Protein AF-A0A382BHC5-F1 (afdb_monomer_lite)

Secondary structure (DSSP, 8-state):
--HHHHHHHHHHHHHHHHHHHT-S-SSTTTTSSSSSB--EEEEETTTTEEEEEEEBS-TTS-EEEEEEETTEEEEEEEEPPBTTEEEEEEE-TT-S--

Structure (mmCIF, N/CA/C/O backbone):
data_AF-A0A382BHC5-F1
#
_entry.id   AF-A0A382BHC5-F1
#
loop_
_atom_site.group_PDB
_atom_site.id
_atom_site.type_symbol
_atom_site.label_atom_id
_atom_site.label_alt_id
_atom_site.label_comp_id
_atom_site.label_asym_id
_atom_site.label_entity_id
_atom_site.label_seq_id
_atom_site.pdbx_PDB_ins_code
_atom_site.Cartn_x
_atom_site.Cartn_y
_atom_site.Cartn_z
_atom_site.occupancy
_atom_site.B_iso_or_equiv
_atom_site.auth_seq_id
_atom_site.auth_comp_id
_atom_site.auth_asym_id
_atom_site.auth_atom_id
_atom_site.pdbx_PDB_model_num
ATOM 1 N N . MET A 1 1 ? -45.505 37.982 -3.763 1.00 53.03 1 MET A N 1
ATOM 2 C CA . MET A 1 1 ? -44.913 37.486 -2.496 1.00 53.03 1 MET A CA 1
ATOM 3 C C . MET A 1 1 ? -44.884 35.958 -2.508 1.00 53.03 1 MET A C 1
ATOM 5 O O . MET A 1 1 ? -45.730 35.313 -1.913 1.00 53.03 1 MET A O 1
ATOM 9 N N . ASN A 1 2 ? -43.921 35.377 -3.216 1.00 54.94 2 ASN A N 1
ATOM 10 C CA . ASN A 1 2 ? -43.696 33.930 -3.365 1.00 54.94 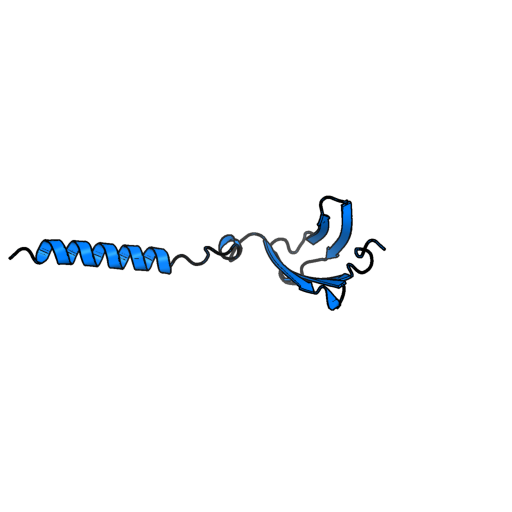2 ASN A CA 1
ATOM 11 C C . ASN A 1 2 ? -42.336 33.497 -2.773 1.00 54.94 2 ASN A C 1
ATOM 13 O O . ASN A 1 2 ? -41.875 32.386 -3.005 1.00 54.94 2 ASN A O 1
ATOM 17 N N . SER A 1 3 ? -41.724 34.355 -1.943 1.00 58.12 3 SER A N 1
ATOM 18 C CA . SER A 1 3 ? -40.401 34.137 -1.333 1.00 58.12 3 SER A CA 1
ATOM 19 C C . SER A 1 3 ? -40.317 32.841 -0.514 1.00 58.12 3 SER A C 1
ATOM 21 O O . SER A 1 3 ? -39.299 32.159 -0.528 1.00 58.12 3 SER A O 1
ATOM 23 N N . ARG A 1 4 ? -41.429 32.430 0.115 1.00 60.06 4 ARG A N 1
ATOM 24 C CA . ARG A 1 4 ? -41.486 31.249 0.993 1.00 60.06 4 ARG A CA 1
ATOM 25 C C . ARG A 1 4 ? -41.175 29.937 0.262 1.00 60.06 4 ARG A C 1
ATOM 27 O O . ARG A 1 4 ? -40.621 29.039 0.878 1.00 60.06 4 ARG A O 1
ATOM 34 N N . GLY A 1 5 ? -41.501 29.835 -1.031 1.00 60.34 5 GLY A N 1
ATOM 35 C CA . GLY A 1 5 ? -41.182 28.653 -1.839 1.00 60.34 5 GLY A CA 1
ATOM 36 C C . GLY A 1 5 ? -39.694 28.573 -2.180 1.00 60.34 5 GLY A C 1
ATOM 37 O O . GLY A 1 5 ? -39.086 27.518 -2.049 1.00 60.34 5 GLY A O 1
ATOM 38 N N . TYR A 1 6 ? -39.083 29.709 -2.526 1.00 62.66 6 TYR A N 1
ATOM 39 C CA . TYR A 1 6 ? -37.657 29.770 -2.853 1.00 62.66 6 TYR A CA 1
ATOM 40 C C . TYR A 1 6 ? -36.763 29.546 -1.629 1.00 62.66 6 TYR A C 1
ATOM 42 O O . TYR A 1 6 ? -35.722 28.912 -1.763 1.00 62.66 6 TYR A O 1
ATOM 50 N N . THR A 1 7 ? -37.179 30.003 -0.439 1.00 71.69 7 THR A N 1
ATOM 51 C CA . THR A 1 7 ? -36.441 29.768 0.814 1.00 71.69 7 THR A CA 1
ATOM 52 C C . THR A 1 7 ? -36.394 28.286 1.190 1.00 71.69 7 THR A C 1
ATOM 54 O O . THR A 1 7 ? -35.360 27.800 1.629 1.00 71.69 7 THR A O 1
ATOM 57 N N . VAL A 1 8 ? -37.489 27.542 1.005 1.00 75.50 8 VAL A N 1
ATOM 58 C CA . VAL A 1 8 ? -37.512 26.101 1.318 1.00 75.50 8 VAL A CA 1
ATOM 59 C C . VAL A 1 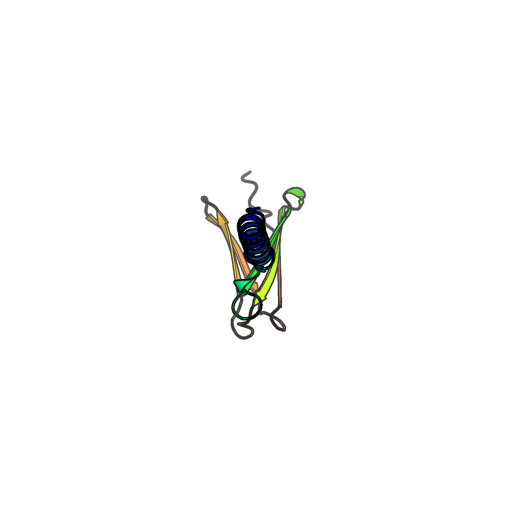8 ? -36.659 25.320 0.318 1.00 75.50 8 VAL A C 1
ATOM 61 O O . VAL A 1 8 ? -35.879 24.460 0.722 1.00 75.50 8 VAL A O 1
ATOM 64 N N . THR A 1 9 ? -36.737 25.664 -0.970 1.00 80.88 9 THR A N 1
ATOM 65 C CA . THR A 1 9 ? -35.915 25.026 -2.006 1.00 80.88 9 THR A CA 1
ATOM 66 C C . THR A 1 9 ? -34.422 25.307 -1.811 1.00 80.88 9 THR A C 1
ATOM 68 O O . THR A 1 9 ? -33.615 24.390 -1.939 1.00 80.88 9 THR A O 1
ATOM 71 N N . SER A 1 10 ? -34.029 26.536 -1.456 1.00 80.44 10 SER A N 1
ATOM 72 C CA . SER A 1 10 ? -32.615 26.864 -1.219 1.00 80.44 10 SER A CA 1
ATOM 73 C C . SER A 1 10 ? -32.054 26.190 0.034 1.00 80.44 10 SER A C 1
ATOM 75 O O . SER A 1 10 ? -30.915 25.727 0.014 1.00 80.44 10 SER A O 1
ATOM 77 N N . ILE A 1 11 ? -32.859 26.064 1.094 1.00 84.81 11 ILE A N 1
ATOM 78 C CA . ILE A 1 11 ? -32.492 25.315 2.301 1.00 84.81 11 ILE A CA 1
ATOM 79 C C . ILE A 1 11 ? -32.312 23.826 1.978 1.00 84.81 11 ILE A C 1
ATOM 81 O O . ILE A 1 11 ? -31.313 23.237 2.383 1.00 84.81 11 ILE A O 1
ATOM 85 N N . ALA A 1 12 ? -33.221 23.221 1.208 1.00 84.50 12 ALA A N 1
ATOM 86 C CA . ALA A 1 12 ? -33.111 21.816 0.810 1.00 84.50 12 ALA A CA 1
ATOM 87 C C . ALA A 1 12 ? -31.849 21.540 -0.026 1.00 84.50 12 ALA A C 1
ATOM 89 O O . ALA A 1 12 ? -31.160 20.550 0.212 1.00 84.50 12 ALA A O 1
ATOM 90 N N . ILE A 1 13 ? -31.502 22.440 -0.953 1.00 87.19 13 ILE A N 1
ATOM 91 C CA . ILE A 1 13 ? -30.264 22.340 -1.740 1.00 87.19 13 ILE A CA 1
ATOM 92 C C . ILE A 1 13 ? -29.032 22.488 -0.838 1.00 87.19 13 ILE A C 1
ATOM 94 O O . ILE A 1 13 ? -28.081 21.725 -0.985 1.00 87.19 13 ILE A O 1
ATOM 98 N N . ALA A 1 14 ? -29.046 23.421 0.120 1.00 84.62 14 ALA A N 1
ATOM 99 C CA . ALA A 1 14 ? -27.941 23.607 1.060 1.00 84.62 14 ALA A CA 1
ATOM 100 C C . ALA A 1 14 ? -27.728 22.375 1.958 1.00 84.62 14 ALA A C 1
ATOM 102 O O . ALA A 1 14 ? -26.593 21.936 2.127 1.00 84.62 14 ALA A O 1
ATOM 103 N N . PHE A 1 15 ? -28.803 21.773 2.478 1.00 80.31 15 PHE A N 1
ATOM 104 C CA . PHE A 1 15 ? -28.722 20.527 3.247 1.00 80.31 15 PHE A CA 1
ATOM 105 C C . PHE A 1 15 ? -28.264 19.345 2.388 1.00 80.31 15 PHE A C 1
ATOM 107 O O . PHE A 1 15 ? -27.404 18.587 2.822 1.00 80.31 15 PHE A O 1
ATOM 114 N N . MET A 1 16 ? -28.760 19.210 1.156 1.00 86.00 16 MET A N 1
ATOM 115 C CA . MET A 1 16 ? -28.293 18.170 0.234 1.00 86.00 16 MET A CA 1
ATOM 116 C C . MET A 1 16 ? -26.796 18.335 -0.084 1.00 86.00 16 MET A C 1
ATOM 118 O O . MET A 1 16 ? -26.041 17.365 -0.028 1.00 86.00 16 MET A O 1
ATOM 122 N N . ALA A 1 17 ? -26.338 19.561 -0.348 1.00 82.19 17 ALA A N 1
ATOM 123 C CA . ALA A 1 17 ? -24.926 19.851 -0.575 1.00 82.19 17 ALA A CA 1
ATOM 124 C C . ALA A 1 17 ? -24.074 19.524 0.660 1.00 82.19 17 ALA A C 1
ATOM 126 O O . ALA A 1 17 ? -23.033 18.888 0.515 1.00 82.19 17 ALA A O 1
ATOM 127 N N . VAL A 1 18 ? -24.536 19.873 1.870 1.00 80.19 18 VAL A N 1
ATOM 128 C CA . VAL A 1 18 ? -23.827 19.531 3.113 1.00 80.19 18 VAL A CA 1
ATOM 129 C C . VAL A 1 18 ? -23.704 18.021 3.270 1.00 80.19 18 VAL A C 1
ATOM 131 O O . VAL A 1 18 ? -22.613 17.554 3.564 1.00 80.19 18 VAL A O 1
ATOM 134 N N . THR A 1 19 ? -24.766 17.259 2.980 1.00 73.88 19 THR A N 1
ATOM 135 C CA . THR A 1 19 ? -24.728 15.793 3.069 1.00 73.88 19 THR A CA 1
ATOM 136 C C . THR A 1 19 ? -23.800 15.156 2.041 1.00 73.88 19 THR A C 1
ATOM 138 O O . THR A 1 19 ? -23.186 14.146 2.353 1.00 73.88 19 THR A O 1
ATOM 141 N N . LEU A 1 20 ? -23.652 15.746 0.846 1.00 71.69 20 LEU A N 1
ATOM 142 C CA . LEU A 1 20 ? -22.716 15.271 -0.182 1.00 71.69 20 LEU A CA 1
ATOM 143 C C . LEU A 1 20 ? -21.255 15.624 0.149 1.00 71.69 20 LEU A C 1
ATOM 145 O O . LEU A 1 20 ? -20.360 14.834 -0.133 1.00 71.69 20 LEU A O 1
ATOM 149 N N . LEU A 1 21 ? -21.012 16.787 0.763 1.00 70.44 21 LEU A N 1
ATOM 150 C CA . LEU A 1 21 ? -19.685 17.234 1.212 1.00 70.44 21 LEU A CA 1
ATOM 151 C C . LEU A 1 21 ? -19.241 16.568 2.524 1.00 70.44 21 LEU A C 1
ATOM 153 O O . LEU A 1 21 ? -18.045 16.491 2.793 1.00 70.44 21 LEU A O 1
ATOM 157 N N . SER A 1 22 ? -20.186 16.093 3.338 1.00 62.31 22 SER A N 1
ATOM 158 C CA . SER A 1 22 ? -19.930 15.467 4.636 1.00 62.31 22 SER A CA 1
ATOM 159 C C . SER A 1 22 ? -19.894 13.941 4.595 1.00 62.31 22 SER A C 1
ATOM 161 O O . SER A 1 22 ? -19.896 13.337 5.663 1.00 62.31 22 SER A O 1
ATOM 163 N N . VAL A 1 23 ? -19.904 13.298 3.420 1.00 61.66 23 VAL A N 1
ATOM 164 C CA . VAL A 1 23 ? -19.577 11.867 3.331 1.00 61.66 23 VAL A CA 1
ATOM 165 C C . VAL A 1 23 ? -18.055 11.751 3.398 1.00 61.66 23 VAL A C 1
ATOM 167 O O . VAL A 1 23 ? -17.389 12.054 2.404 1.00 61.66 23 VAL A O 1
ATOM 170 N N . PRO A 1 24 ? -17.452 11.333 4.526 1.00 59.19 24 PRO A N 1
ATOM 171 C CA . PRO A 1 24 ? -16.066 10.907 4.486 1.00 59.19 24 PRO A CA 1
ATOM 172 C C . PRO A 1 24 ? -15.956 9.727 3.508 1.00 59.19 24 PRO A C 1
ATOM 174 O O . PRO A 1 24 ? -16.526 8.667 3.730 1.00 59.19 24 PRO A O 1
ATOM 177 N N . GLY A 1 25 ? -15.234 9.939 2.406 1.00 55.28 25 GLY A N 1
ATOM 178 C CA . GLY A 1 25 ? -14.642 8.890 1.574 1.00 55.28 25 GLY A CA 1
ATOM 179 C C . GLY A 1 25 ? -15.414 8.401 0.358 1.00 55.28 25 GLY A C 1
ATOM 180 O O . GLY A 1 25 ? -15.781 7.235 0.251 1.00 55.28 25 GLY A O 1
ATOM 181 N N . PHE A 1 26 ? -15.418 9.248 -0.666 1.00 53.09 26 PHE A N 1
ATOM 182 C CA . PHE A 1 26 ? -15.318 8.787 -2.056 1.00 53.09 26 PHE A CA 1
ATOM 183 C C . PHE A 1 26 ? -13.869 8.477 -2.498 1.00 53.09 26 PHE A C 1
ATOM 185 O O . PHE A 1 26 ? -13.592 8.341 -3.685 1.00 53.09 26 PHE A O 1
ATOM 192 N N . GLY A 1 27 ? -12.936 8.336 -1.555 1.00 55.81 27 GLY A N 1
ATOM 193 C CA . GLY A 1 27 ? -11.672 7.623 -1.751 1.00 55.81 27 GLY A CA 1
ATOM 194 C C . GLY A 1 27 ? -11.733 6.343 -0.926 1.00 55.81 27 GLY A C 1
ATOM 195 O O . GLY A 1 27 ? -12.318 6.380 0.157 1.00 55.81 27 GLY A O 1
ATOM 196 N N . GLY A 1 28 ? -11.158 5.238 -1.416 1.00 53.69 28 GLY A N 1
ATOM 197 C CA . GLY A 1 28 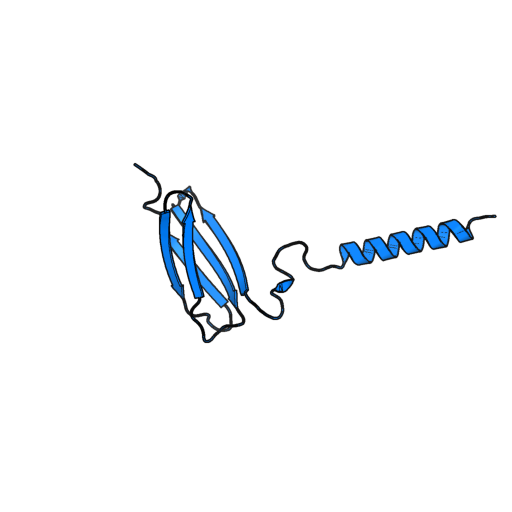? -11.247 3.867 -0.867 1.00 53.69 28 GLY A CA 1
ATOM 198 C C . GLY A 1 28 ? -10.837 3.660 0.603 1.00 53.69 28 GLY A C 1
ATOM 199 O O . GLY A 1 28 ? -10.759 2.532 1.069 1.00 53.69 28 GLY A O 1
ATOM 200 N N . ASN A 1 29 ? -10.627 4.742 1.344 1.00 54.00 29 ASN A N 1
ATOM 201 C CA . ASN A 1 29 ? -10.105 4.806 2.695 1.00 54.00 29 ASN A CA 1
ATOM 202 C C . ASN A 1 29 ? -11.217 4.879 3.764 1.00 54.00 29 ASN A C 1
ATOM 204 O O . ASN A 1 29 ? -10.945 4.597 4.925 1.00 54.00 29 ASN A O 1
ATOM 208 N N . ALA A 1 30 ? -12.464 5.255 3.430 1.00 50.31 30 ALA A N 1
ATOM 209 C CA . ALA A 1 30 ? -13.518 5.413 4.452 1.00 50.31 30 ALA A CA 1
ATOM 210 C C . ALA A 1 30 ? -14.170 4.112 4.923 1.00 50.31 30 ALA A C 1
ATOM 212 O O . ALA A 1 30 ? -14.724 4.079 6.018 1.00 50.31 30 ALA A O 1
ATOM 213 N N . TYR A 1 31 ? -14.077 3.035 4.144 1.00 51.91 31 TYR A N 1
ATOM 214 C CA . TYR A 1 31 ? -14.597 1.732 4.565 1.00 51.91 31 TYR A CA 1
ATOM 215 C C . TYR A 1 31 ? -13.625 0.966 5.472 1.00 51.91 31 TYR A C 1
ATOM 217 O O . TYR A 1 31 ? -14.032 -0.018 6.072 1.00 51.91 31 TYR A O 1
ATOM 225 N N . ALA A 1 32 ? -12.375 1.428 5.606 1.00 53.50 32 ALA A N 1
ATOM 226 C CA . ALA A 1 32 ? -11.347 0.788 6.429 1.00 53.50 32 ALA A CA 1
ATOM 227 C C . ALA A 1 32 ? -11.183 1.426 7.823 1.00 53.50 32 ALA A C 1
ATOM 229 O O . ALA A 1 32 ? -10.450 0.901 8.653 1.00 53.50 32 ALA A O 1
ATOM 230 N N . ALA A 1 33 ? -11.868 2.537 8.121 1.00 55.78 33 ALA A N 1
ATOM 231 C CA . ALA A 1 33 ? -11.689 3.299 9.365 1.00 55.78 33 ALA A CA 1
ATOM 232 C C . ALA A 1 33 ? -12.278 2.628 10.634 1.00 55.78 33 ALA A C 1
ATOM 234 O O . ALA A 1 33 ? -12.496 3.296 11.642 1.00 55.78 33 ALA A O 1
ATOM 235 N N . GLY A 1 34 ? -12.544 1.318 10.607 1.00 58.38 34 GLY A N 1
ATOM 236 C CA . GLY A 1 34 ? -13.079 0.580 11.759 1.00 58.38 34 GLY A CA 1
ATOM 237 C C . GLY A 1 34 ? -13.204 -0.939 11.583 1.00 58.38 34 GLY A C 1
ATOM 238 O O . GLY A 1 34 ? -13.414 -1.631 12.574 1.00 58.38 34 GLY A O 1
ATOM 239 N N . ALA A 1 35 ? -13.071 -1.457 10.358 1.00 70.00 35 ALA A N 1
ATOM 240 C CA . ALA A 1 35 ? -12.947 -2.881 10.047 1.00 70.00 35 ALA A CA 1
ATOM 241 C C . ALA A 1 35 ? -12.313 -3.043 8.653 1.00 70.00 35 ALA A C 1
ATOM 243 O O . ALA A 1 35 ? -12.611 -2.262 7.749 1.00 70.00 35 ALA A O 1
ATOM 244 N N . GLY A 1 36 ? -11.478 -4.060 8.461 1.00 80.12 36 GLY A N 1
ATOM 245 C CA . GLY A 1 36 ? -10.869 -4.407 7.176 1.00 80.12 36 GLY A CA 1
ATOM 246 C C . GLY A 1 36 ? -9.399 -4.012 7.024 1.00 80.12 36 GLY A C 1
ATOM 247 O O . GLY A 1 36 ? -8.620 -4.047 7.973 1.00 80.12 36 GLY A O 1
ATOM 248 N N . MET A 1 37 ? -9.006 -3.704 5.786 1.00 86.94 37 MET A N 1
ATOM 249 C CA . MET A 1 37 ? -7.621 -3.445 5.388 1.00 86.94 37 MET A CA 1
ATOM 250 C C . MET A 1 37 ? -7.541 -2.182 4.526 1.00 86.94 37 MET A C 1
ATOM 252 O O . MET A 1 37 ? -8.344 -2.005 3.609 1.00 86.94 37 MET A O 1
ATOM 256 N N . SER A 1 38 ? -6.570 -1.318 4.807 1.00 88.38 38 SER A N 1
ATOM 257 C CA . SER A 1 38 ? -6.168 -0.212 3.936 1.00 88.38 38 SER A CA 1
ATOM 258 C C . SER A 1 38 ? -4.866 -0.567 3.221 1.00 88.38 38 SER A C 1
ATOM 260 O O . SER A 1 38 ? -4.084 -1.367 3.728 1.00 88.38 38 SER A O 1
ATOM 262 N N . LEU A 1 39 ? -4.652 -0.002 2.034 1.00 90.44 39 LEU A N 1
ATOM 263 C CA . LEU A 1 39 ? -3.459 -0.219 1.218 1.00 90.44 39 LEU A CA 1
ATOM 264 C C . LEU A 1 39 ? -3.089 1.085 0.510 1.00 90.44 39 LEU A C 1
ATOM 266 O O . LEU A 1 39 ? -3.913 1.677 -0.187 1.00 90.44 39 LEU A O 1
ATOM 270 N N . SER A 1 40 ? -1.834 1.489 0.652 1.00 91.62 40 SER A N 1
ATOM 271 C CA . SER A 1 40 ? -1.184 2.554 -0.100 1.00 91.62 40 SER A CA 1
ATOM 272 C C . SER A 1 40 ? 0.047 1.974 -0.783 1.00 91.62 40 SER A C 1
ATOM 274 O O . SER A 1 40 ? 0.842 1.285 -0.148 1.00 91.62 40 SER A O 1
ATOM 276 N N . ALA A 1 41 ? 0.207 2.248 -2.074 1.00 92.25 41 ALA A N 1
ATOM 277 C CA . ALA A 1 41 ? 1.358 1.809 -2.849 1.00 92.25 41 ALA A CA 1
ATOM 278 C C . ALA A 1 41 ? 1.944 2.999 -3.607 1.00 92.25 41 ALA A C 1
ATOM 280 O O . ALA A 1 41 ? 1.231 3.671 -4.355 1.00 92.25 41 ALA A O 1
ATOM 281 N N . ASP A 1 42 ? 3.235 3.239 -3.413 1.00 92.12 42 ASP A N 1
ATOM 282 C CA . ASP A 1 42 ? 4.004 4.261 -4.111 1.00 92.12 42 ASP A CA 1
ATOM 283 C C . ASP A 1 42 ? 5.110 3.591 -4.927 1.00 92.12 42 ASP A C 1
ATOM 285 O O . ASP A 1 42 ? 5.987 2.914 -4.386 1.00 92.12 42 ASP A O 1
ATOM 289 N N . ALA A 1 43 ? 5.032 3.733 -6.247 1.00 89.38 43 ALA A N 1
ATOM 290 C CA . ALA A 1 43 ? 5.948 3.102 -7.183 1.00 89.38 43 ALA A CA 1
ATOM 291 C C . ALA A 1 43 ? 6.916 4.143 -7.744 1.00 89.38 43 ALA A C 1
ATOM 293 O O . ALA A 1 43 ? 6.503 5.113 -8.382 1.00 89.38 43 ALA A O 1
ATOM 294 N N . ASN A 1 44 ? 8.213 3.902 -7.573 1.00 87.31 44 ASN A N 1
ATOM 295 C CA . ASN A 1 44 ? 9.258 4.748 -8.126 1.00 87.31 44 ASN A CA 1
ATOM 296 C C . ASN A 1 44 ? 9.992 4.007 -9.246 1.00 87.31 44 ASN A C 1
ATOM 298 O O . ASN A 1 44 ? 10.756 3.071 -9.010 1.00 87.31 44 ASN A O 1
ATOM 302 N N 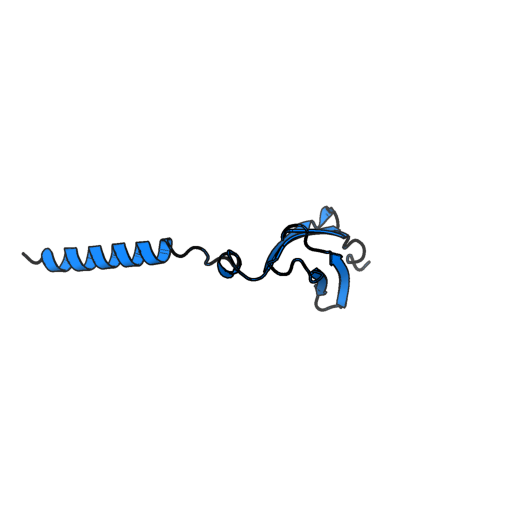. TYR A 1 45 ? 9.770 4.470 -10.477 1.00 81.19 45 TYR A N 1
ATOM 303 C CA . TYR A 1 45 ? 10.402 3.922 -11.677 1.00 81.19 45 TYR A CA 1
ATOM 304 C C . TYR A 1 45 ? 11.931 4.057 -11.657 1.00 81.19 45 TYR A C 1
ATOM 306 O O . TYR A 1 45 ? 12.630 3.148 -12.083 1.00 81.19 45 TYR A O 1
ATOM 314 N N . MET A 1 46 ? 12.463 5.163 -11.130 1.00 82.88 46 MET A N 1
ATOM 315 C CA . MET A 1 46 ? 13.907 5.429 -11.137 1.00 82.88 46 MET A CA 1
ATOM 316 C C . MET A 1 46 ? 14.670 4.527 -10.169 1.00 82.88 46 MET A C 1
ATOM 318 O O . MET A 1 46 ? 15.812 4.172 -10.443 1.00 82.88 46 MET A O 1
ATOM 322 N N . SER A 1 47 ? 14.062 4.183 -9.031 1.00 82.62 47 SER A N 1
ATOM 323 C CA . SER A 1 47 ? 14.645 3.238 -8.077 1.00 82.62 47 SER A CA 1
ATOM 324 C C . SER A 1 47 ? 14.215 1.800 -8.330 1.00 82.62 47 SER A C 1
ATOM 326 O O . SER A 1 47 ? 14.727 0.926 -7.646 1.00 82.62 47 SER A O 1
ATOM 328 N N . GLY A 1 48 ? 13.289 1.540 -9.263 1.00 84.50 48 GLY A N 1
ATOM 329 C CA . GLY A 1 48 ? 12.748 0.207 -9.530 1.00 84.50 48 GLY A CA 1
ATOM 330 C C . GLY A 1 48 ? 12.126 -0.429 -8.287 1.00 84.50 48 GLY A C 1
ATOM 331 O O . GLY A 1 48 ? 12.338 -1.613 -8.039 1.00 84.50 48 GLY A O 1
ATOM 332 N N . THR A 1 49 ? 11.435 0.349 -7.450 1.00 87.50 49 THR A N 1
ATOM 333 C CA . THR A 1 49 ? 10.864 -0.134 -6.181 1.00 87.50 49 THR A CA 1
ATOM 334 C C . THR A 1 49 ? 9.407 0.269 -6.023 1.00 87.50 49 THR A C 1
ATOM 336 O O . THR A 1 49 ? 9.000 1.341 -6.474 1.00 87.50 49 THR A O 1
ATOM 339 N N . ILE A 1 50 ? 8.639 -0.558 -5.314 1.00 91.25 50 ILE A N 1
ATOM 340 C CA . ILE A 1 50 ? 7.280 -0.233 -4.874 1.00 91.25 50 ILE A CA 1
ATOM 341 C C . ILE A 1 50 ? 7.244 -0.289 -3.349 1.00 91.25 50 ILE A C 1
ATOM 343 O O . ILE A 1 50 ? 7.458 -1.346 -2.752 1.00 91.25 50 ILE A O 1
ATOM 347 N N . SER A 1 51 ? 6.980 0.858 -2.734 1.00 93.19 51 SER A N 1
ATOM 348 C CA . SER A 1 51 ? 6.772 1.006 -1.297 1.00 93.19 51 SER A CA 1
ATOM 349 C C . SER A 1 51 ? 5.299 0.802 -0.990 1.00 93.19 51 SER A C 1
ATOM 351 O O . SER A 1 51 ? 4.443 1.460 -1.579 1.00 93.19 51 SER A O 1
ATOM 353 N N . ILE A 1 52 ? 4.994 -0.123 -0.091 1.00 93.62 52 ILE A N 1
ATOM 354 C CA . ILE A 1 52 ? 3.634 -0.563 0.202 1.00 93.62 52 ILE A CA 1
ATOM 355 C C . ILE A 1 52 ? 3.415 -0.444 1.698 1.00 93.62 52 ILE A C 1
ATOM 357 O O . ILE A 1 52 ? 4.227 -0.944 2.471 1.00 93.62 52 ILE A O 1
ATOM 361 N N . SER A 1 53 ? 2.323 0.190 2.104 1.00 93.75 53 SER A N 1
ATOM 362 C CA . SER A 1 53 ? 1.943 0.313 3.508 1.00 93.75 53 SER A CA 1
ATOM 363 C C . SER A 1 53 ? 0.434 0.286 3.692 1.00 93.75 53 SER A C 1
ATOM 365 O O . SER A 1 53 ? -0.332 0.524 2.757 1.00 93.75 53 SER A O 1
ATOM 367 N N . GLY A 1 54 ? -0.003 0.001 4.910 1.00 92.06 54 GLY A N 1
ATOM 368 C CA . GLY A 1 54 ? -1.414 0.020 5.249 1.00 92.06 54 GLY A CA 1
ATOM 369 C C . GLY A 1 54 ? -1.682 -0.406 6.680 1.00 92.06 54 GLY A C 1
ATOM 370 O O . GLY A 1 54 ? -0.768 -0.684 7.451 1.00 92.06 54 GLY A O 1
ATOM 371 N N . GLU A 1 55 ? -2.968 -0.465 6.995 1.00 91.62 55 GLU A N 1
ATOM 372 C CA . GLU A 1 55 ? -3.513 -0.918 8.271 1.00 91.62 55 GLU A CA 1
ATOM 373 C C . GLU A 1 55 ? -4.411 -2.131 8.036 1.00 91.62 55 GLU A C 1
ATOM 375 O O . GLU A 1 55 ? -5.078 -2.221 7.002 1.00 91.62 55 GLU A O 1
ATOM 380 N N . THR A 1 56 ? -4.478 -3.050 8.988 1.00 89.25 56 THR A N 1
ATOM 381 C CA . THR A 1 56 ? -5.411 -4.174 8.983 1.00 89.25 56 THR A CA 1
ATOM 382 C C . THR A 1 56 ? -5.912 -4.488 10.388 1.00 89.25 56 THR A C 1
ATOM 384 O O . THR A 1 56 ? -5.170 -4.431 11.363 1.00 89.25 56 THR A O 1
ATOM 387 N N . ASP A 1 57 ? -7.183 -4.872 10.492 1.00 88.31 57 ASP A N 1
ATOM 388 C CA . ASP A 1 57 ? -7.764 -5.421 11.722 1.00 88.31 57 ASP A CA 1
ATOM 389 C C . ASP A 1 57 ? -7.404 -6.901 11.965 1.00 88.31 57 ASP A C 1
ATOM 391 O O . ASP A 1 57 ? -7.736 -7.464 13.011 1.00 88.31 57 ASP A O 1
ATOM 395 N N . ARG A 1 58 ? -6.702 -7.541 11.020 1.00 89.12 58 ARG A N 1
ATOM 396 C CA . ARG A 1 58 ? -6.255 -8.940 11.083 1.00 89.12 58 ARG A CA 1
ATOM 397 C C . ARG A 1 58 ? -4.825 -9.060 11.602 1.00 89.12 58 ARG A C 1
ATOM 399 O O . ARG A 1 58 ? -3.960 -9.599 10.931 1.00 89.12 58 ARG A O 1
ATOM 406 N N . THR A 1 59 ? -4.576 -8.606 12.827 1.00 87.44 59 THR A N 1
ATOM 407 C CA . THR A 1 59 ? -3.231 -8.609 13.443 1.00 87.44 59 THR A CA 1
ATOM 408 C C . THR A 1 59 ? -2.642 -9.996 13.728 1.00 87.44 59 THR A C 1
ATOM 410 O O . THR A 1 59 ? -1.462 -10.105 14.042 1.00 87.44 59 THR A O 1
ATOM 413 N N . TYR A 1 60 ? -3.445 -11.059 13.629 1.00 88.25 60 TYR A N 1
ATOM 414 C CA . TYR A 1 60 ? -3.010 -12.445 13.845 1.00 88.25 60 TYR A CA 1
ATOM 415 C C . TYR A 1 60 ? -2.865 -13.251 12.550 1.00 88.25 60 TYR A C 1
ATOM 417 O O . TYR A 1 60 ? -2.423 -14.397 12.607 1.00 88.25 60 TYR A O 1
ATOM 425 N N . ASP A 1 61 ? -3.240 -12.667 11.410 1.00 91.25 61 ASP A N 1
ATOM 426 C CA . ASP A 1 61 ? -3.073 -13.284 10.101 1.00 91.25 61 ASP A CA 1
ATOM 427 C C . ASP A 1 61 ? -1.960 -12.545 9.342 1.00 91.25 61 ASP A C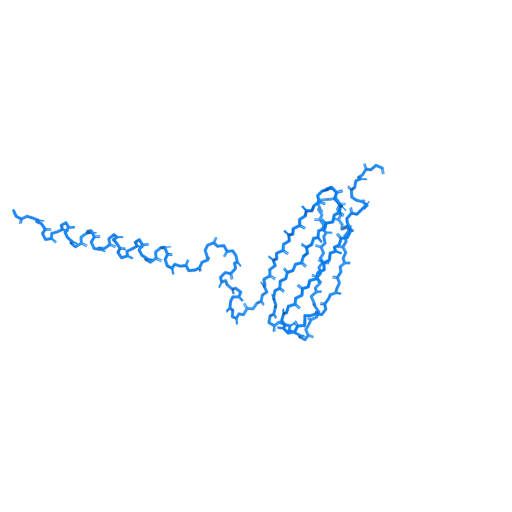 1
ATOM 429 O O . ASP A 1 61 ? -1.880 -11.315 9.403 1.00 91.25 61 ASP A O 1
ATOM 433 N N . PRO A 1 62 ? -1.103 -13.260 8.599 1.00 92.69 62 PRO A N 1
ATOM 434 C CA . PRO A 1 62 ? -0.087 -12.610 7.793 1.00 92.69 62 PRO A CA 1
ATOM 435 C C . PRO A 1 62 ? -0.722 -11.841 6.632 1.00 92.69 62 PRO A C 1
ATOM 437 O O . PRO A 1 62 ? -1.640 -12.319 5.957 1.00 92.69 62 PRO A O 1
ATOM 440 N N . VAL A 1 63 ? -0.172 -10.669 6.340 1.00 93.44 63 VAL A N 1
ATOM 441 C CA . VAL A 1 63 ? -0.484 -9.899 5.140 1.00 93.44 63 VAL A CA 1
ATOM 442 C C . VAL A 1 63 ? 0.386 -10.425 3.997 1.00 93.44 63 VAL A C 1
ATOM 444 O O . VAL A 1 63 ? 1.604 -10.544 4.118 1.00 93.44 63 VAL A O 1
ATOM 447 N N . ILE A 1 64 ? -0.247 -10.771 2.875 1.00 93.88 64 ILE A N 1
ATOM 448 C CA . ILE A 1 64 ? 0.436 -11.284 1.682 1.00 93.88 64 ILE A CA 1
ATOM 449 C C . ILE A 1 64 ? 0.365 -10.234 0.584 1.00 93.88 64 ILE A C 1
ATOM 451 O O . ILE A 1 64 ? -0.720 -9.839 0.152 1.00 93.88 64 ILE A O 1
ATOM 455 N N . ILE A 1 65 ? 1.527 -9.819 0.096 1.00 92.38 65 ILE A N 1
ATOM 456 C CA . ILE A 1 65 ? 1.663 -8.839 -0.973 1.00 92.38 65 ILE A CA 1
ATOM 457 C C . ILE A 1 65 ? 2.130 -9.561 -2.228 1.00 92.38 65 ILE A C 1
ATOM 459 O O . ILE A 1 65 ? 3.127 -10.277 -2.220 1.00 92.38 65 ILE A O 1
ATOM 463 N N . LYS A 1 66 ? 1.417 -9.349 -3.335 1.00 92.00 66 LYS A N 1
ATOM 464 C CA . LYS A 1 66 ? 1.764 -9.896 -4.647 1.00 92.00 66 LYS A CA 1
ATOM 465 C C . LYS A 1 66 ? 1.766 -8.787 -5.687 1.00 92.00 66 LYS A C 1
ATOM 467 O O . LYS A 1 66 ? 0.731 -8.179 -5.951 1.00 92.00 66 LYS A O 1
ATOM 472 N N . ILE A 1 67 ? 2.911 -8.591 -6.329 1.00 89.25 67 ILE A N 1
ATOM 473 C CA . ILE A 1 67 ? 3.077 -7.667 -7.449 1.00 89.25 67 ILE A CA 1
ATOM 474 C C . ILE A 1 67 ? 3.048 -8.481 -8.745 1.00 89.25 67 ILE A C 1
ATOM 476 O O . ILE A 1 67 ? 3.855 -9.389 -8.954 1.00 89.25 67 ILE A O 1
ATOM 480 N N . SER A 1 68 ? 2.099 -8.169 -9.626 1.00 90.06 68 SER A N 1
ATOM 481 C CA . SER A 1 68 ? 1.907 -8.865 -10.904 1.00 90.06 68 SER A CA 1
ATOM 482 C C . SER A 1 68 ? 1.352 -7.938 -11.984 1.00 90.06 68 SER A C 1
ATOM 484 O O . SER A 1 68 ? 0.707 -6.941 -11.668 1.00 90.06 68 SER A O 1
ATOM 486 N N . ASN A 1 69 ? 1.548 -8.300 -13.252 1.00 86.94 69 ASN A N 1
ATOM 487 C CA . ASN A 1 69 ? 0.911 -7.666 -14.412 1.00 86.94 69 ASN A CA 1
ATOM 488 C C . ASN A 1 69 ? 0.394 -8.739 -15.396 1.00 86.94 69 ASN A C 1
ATOM 490 O O . ASN A 1 69 ? 0.340 -9.922 -15.060 1.00 86.94 69 ASN A O 1
ATOM 494 N N . SER A 1 70 ? 0.031 -8.348 -16.623 1.00 94.19 70 SER A N 1
ATOM 495 C CA . SER A 1 70 ? -0.418 -9.280 -17.671 1.00 94.19 70 SER A CA 1
ATOM 496 C C . SER A 1 70 ? 0.621 -10.335 -18.078 1.00 94.19 70 SER A C 1
ATOM 498 O O . SER A 1 70 ? 0.246 -11.340 -18.674 1.00 94.19 70 SER A O 1
ATOM 500 N N . ASN A 1 71 ? 1.903 -10.120 -17.770 1.00 87.94 71 ASN A N 1
ATOM 501 C CA . ASN A 1 71 ? 3.015 -10.984 -18.168 1.00 87.94 71 ASN A CA 1
ATOM 502 C C . ASN A 1 71 ? 3.428 -11.975 -17.068 1.00 87.94 71 ASN A C 1
ATOM 504 O O . ASN A 1 71 ? 4.159 -12.917 -17.359 1.00 87.94 71 ASN A O 1
ATOM 508 N N . GLY A 1 72 ? 2.984 -11.790 -15.818 1.00 88.75 72 GLY A N 1
ATOM 509 C CA . GLY A 1 72 ? 3.321 -12.700 -14.723 1.00 88.75 72 GLY A CA 1
ATOM 510 C C . GLY A 1 72 ? 3.372 -12.057 -13.338 1.00 88.75 72 GLY A C 1
ATOM 511 O O . GLY A 1 72 ? 2.925 -10.928 -13.126 1.00 88.75 72 GLY A O 1
ATOM 512 N N . ILE A 1 73 ? 3.899 -12.829 -12.385 1.00 89.38 73 ILE A N 1
ATOM 513 C CA . 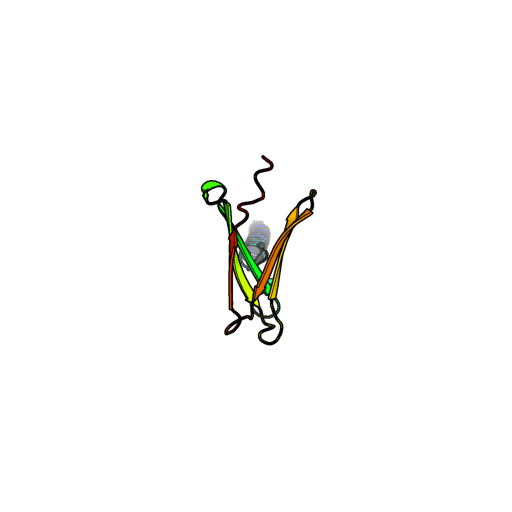ILE A 1 73 ? 4.191 -12.412 -11.009 1.00 89.38 73 ILE A CA 1
ATOM 514 C C . ILE A 1 73 ? 5.650 -11.984 -10.952 1.00 89.38 73 ILE A C 1
ATOM 516 O O . ILE A 1 73 ? 6.506 -12.712 -11.443 1.00 89.38 73 ILE A O 1
ATOM 520 N N . HIS A 1 74 ? 5.918 -10.848 -10.322 1.00 85.38 74 HIS A N 1
ATOM 521 C CA . HIS A 1 74 ? 7.250 -10.243 -10.303 1.00 85.38 74 HIS A CA 1
ATOM 522 C C . HIS A 1 74 ? 7.829 -10.109 -8.898 1.00 85.38 74 HIS A C 1
ATOM 524 O O . HIS A 1 74 ? 9.040 -10.113 -8.739 1.00 85.38 74 HIS A O 1
ATOM 530 N N . ALA A 1 75 ? 6.979 -10.018 -7.873 1.00 87.38 75 ALA A N 1
ATOM 531 C CA . ALA A 1 75 ? 7.410 -10.074 -6.481 1.00 87.38 75 ALA A CA 1
ATOM 532 C C . ALA A 1 75 ? 6.281 -10.596 -5.588 1.00 87.38 75 ALA A C 1
ATOM 534 O O . ALA A 1 75 ? 5.095 -10.368 -5.856 1.00 87.38 75 ALA A O 1
ATOM 535 N N . VAL A 1 76 ? 6.665 -11.297 -4.525 1.00 90.31 76 VAL A N 1
ATOM 536 C CA . VAL A 1 76 ? 5.775 -11.748 -3.456 1.00 90.31 76 VAL A CA 1
ATOM 537 C C . VAL A 1 76 ? 6.476 -11.492 -2.135 1.00 90.31 76 VAL A C 1
ATOM 539 O O . VAL A 1 76 ? 7.665 -11.778 -2.014 1.00 90.31 76 VAL A O 1
ATOM 542 N N . ASP A 1 77 ? 5.733 -10.976 -1.169 1.00 92.00 77 ASP A N 1
ATOM 543 C CA . ASP A 1 77 ? 6.209 -10.772 0.191 1.00 92.00 77 ASP A CA 1
ATOM 544 C C . ASP A 1 77 ? 5.124 -11.147 1.194 1.00 92.00 77 ASP A C 1
ATOM 546 O O . ASP A 1 77 ? 3.926 -11.143 0.880 1.00 92.00 77 ASP A O 1
ATOM 550 N N . GLN A 1 78 ? 5.561 -11.484 2.398 1.00 93.69 78 GLN A N 1
ATOM 551 C CA . GLN A 1 78 ? 4.702 -11.811 3.518 1.00 93.69 78 GLN A CA 1
ATOM 552 C C . GLN A 1 78 ? 5.192 -11.052 4.742 1.00 93.69 78 GLN A C 1
ATOM 554 O O . GLN A 1 78 ? 6.349 -11.177 5.138 1.00 93.69 78 GLN A O 1
ATOM 559 N N . LEU A 1 79 ? 4.282 -10.310 5.363 1.00 93.50 79 LEU A N 1
ATOM 560 C CA . LEU A 1 79 ? 4.570 -9.527 6.553 1.00 93.50 79 LEU A CA 1
ATOM 561 C C . LEU A 1 79 ? 3.482 -9.696 7.603 1.00 93.50 79 LEU A C 1
ATOM 563 O O . LEU A 1 79 ? 2.300 -9.817 7.289 1.00 93.50 79 LEU A O 1
ATOM 567 N N . ASP A 1 80 ? 3.901 -9.688 8.860 1.00 94.00 80 ASP A N 1
ATOM 568 C CA . ASP A 1 80 ? 2.989 -9.626 9.993 1.00 94.00 80 ASP A CA 1
ATOM 569 C C . ASP A 1 80 ? 2.600 -8.164 10.246 1.00 94.00 80 ASP A C 1
ATOM 571 O O . ASP A 1 80 ? 3.429 -7.256 10.131 1.00 94.00 80 ASP A O 1
ATOM 575 N N . ALA A 1 81 ? 1.336 -7.926 10.593 1.00 91.38 81 ALA A N 1
ATOM 576 C CA . ALA A 1 81 ? 0.873 -6.598 10.971 1.00 91.38 81 ALA A CA 1
ATOM 577 C C . ALA A 1 81 ? 1.209 -6.321 12.446 1.00 91.38 81 ALA A C 1
ATOM 579 O O . ALA A 1 81 ? 0.714 -7.002 13.345 1.00 91.38 81 ALA A O 1
ATOM 580 N N . SER A 1 82 ? 2.028 -5.300 12.703 1.00 90.50 82 SER A N 1
ATOM 581 C CA . SER A 1 82 ? 2.386 -4.859 14.055 1.00 90.50 82 SER A CA 1
ATOM 582 C C . SER A 1 82 ? 1.446 -3.744 14.488 1.00 90.50 82 SER A C 1
ATOM 584 O O . SER A 1 82 ? 1.424 -2.685 13.869 1.00 90.50 82 SER A O 1
ATOM 586 N N . ASP A 1 83 ? 0.671 -3.975 15.548 1.00 89.00 83 ASP A N 1
ATOM 587 C CA . ASP A 1 83 ? -0.338 -3.030 16.058 1.00 89.00 83 ASP A CA 1
ATOM 588 C C . ASP A 1 83 ? -1.376 -2.583 15.006 1.00 89.00 83 ASP A C 1
ATOM 590 O O . ASP A 1 83 ? -1.990 -1.527 15.129 1.00 89.00 83 ASP A O 1
ATOM 594 N N . GLY A 1 84 ? -1.598 -3.417 13.986 1.00 89.56 84 GLY A N 1
ATOM 595 C CA . GLY A 1 84 ? -2.477 -3.134 12.849 1.00 89.56 84 GLY A CA 1
ATOM 596 C C . GLY A 1 84 ? -1.732 -2.643 11.611 1.00 89.56 84 GLY A C 1
ATOM 597 O O . GLY A 1 84 ? -2.199 -2.877 10.499 1.00 89.56 84 GLY A O 1
ATOM 598 N N . SER A 1 85 ? -0.534 -2.083 11.765 1.00 92.06 85 SER A N 1
ATOM 599 C CA . SER A 1 85 ? 0.234 -1.505 10.664 1.00 92.06 85 SER A CA 1
ATOM 600 C C . SER A 1 85 ? 1.127 -2.531 9.968 1.00 92.06 85 SER A C 1
ATOM 602 O O . SER A 1 85 ? 1.755 -3.379 10.605 1.00 92.06 85 SER A O 1
ATOM 604 N N . TYR A 1 86 ? 1.275 -2.398 8.651 1.00 93.75 86 TYR A N 1
ATOM 605 C CA . TYR A 1 86 ? 2.263 -3.138 7.867 1.00 93.75 86 TYR A CA 1
ATOM 606 C C . TYR A 1 86 ? 2.942 -2.231 6.835 1.00 93.75 86 TYR A C 1
ATOM 608 O O . TYR A 1 86 ? 2.359 -1.258 6.351 1.00 93.75 86 TYR A O 1
ATOM 616 N N . SER A 1 87 ? 4.200 -2.536 6.506 1.00 94.88 87 SER A N 1
ATOM 617 C CA . SER A 1 87 ? 4.965 -1.804 5.497 1.00 94.88 87 SER A CA 1
ATOM 618 C C . SER A 1 87 ? 6.101 -2.652 4.928 1.00 94.88 87 SER A C 1
ATOM 620 O O . SER A 1 87 ? 6.814 -3.314 5.680 1.00 94.88 87 SER A O 1
ATOM 622 N N . THR A 1 88 ? 6.292 -2.603 3.612 1.00 93.25 88 THR A N 1
ATOM 623 C CA . THR A 1 88 ? 7.438 -3.200 2.911 1.00 93.25 88 THR A CA 1
ATOM 624 C C . THR A 1 88 ? 7.848 -2.334 1.729 1.00 93.25 88 THR A C 1
ATOM 626 O O . THR A 1 88 ? 7.090 -1.496 1.239 1.00 93.25 88 THR A O 1
ATOM 629 N N . THR A 1 89 ? 9.070 -2.528 1.251 1.00 91.81 89 THR A N 1
ATOM 630 C CA . THR A 1 89 ? 9.533 -1.981 -0.022 1.00 91.81 89 THR A CA 1
ATOM 631 C C . THR A 1 89 ? 10.059 -3.133 -0.846 1.00 91.81 89 THR A C 1
ATOM 633 O O . THR A 1 89 ? 11.038 -3.776 -0.469 1.00 91.81 89 THR A O 1
ATOM 636 N N . LEU A 1 90 ? 9.414 -3.383 -1.979 1.00 87.75 90 LEU A N 1
ATOM 637 C CA . LEU A 1 90 ? 9.792 -4.473 -2.863 1.00 87.75 90 LEU A CA 1
ATOM 638 C C . LEU A 1 90 ? 10.566 -3.926 -4.050 1.00 87.75 90 LEU A C 1
ATOM 640 O O . LEU A 1 90 ? 10.098 -3.042 -4.771 1.00 87.75 90 LEU A O 1
ATOM 644 N N . GLY A 1 91 ? 11.773 -4.461 -4.222 1.00 78.50 91 GLY A N 1
ATOM 645 C CA . GLY A 1 91 ? 12.579 -4.267 -5.412 1.00 78.50 91 GLY A CA 1
ATOM 646 C C . GLY A 1 91 ? 11.931 -4.988 -6.583 1.00 78.50 91 GLY A C 1
ATOM 647 O O . GLY A 1 91 ? 11.728 -6.194 -6.559 1.00 78.50 91 GLY A O 1
ATOM 648 N N . VAL A 1 92 ? 11.614 -4.221 -7.610 1.00 70.31 92 VAL A N 1
ATOM 649 C CA . VAL A 1 92 ? 11.066 -4.650 -8.893 1.00 70.31 92 VAL A CA 1
ATOM 650 C C . VAL A 1 92 ? 12.193 -4.668 -9.947 1.00 70.31 92 VAL A C 1
ATOM 652 O O . VAL A 1 92 ? 11.956 -4.520 -11.137 1.00 70.31 92 VAL A O 1
ATOM 655 N N . GLN A 1 93 ? 13.441 -4.830 -9.490 1.00 62.09 93 GLN A N 1
ATOM 656 C CA . GLN A 1 93 ? 14.693 -4.643 -10.246 1.00 62.09 93 GLN A CA 1
ATOM 657 C C . GLN A 1 93 ? 14.872 -5.617 -11.432 1.00 62.09 93 GLN A C 1
ATOM 659 O O . GLN A 1 93 ? 15.835 -5.485 -12.172 1.00 62.09 93 GLN A O 1
ATOM 664 N N . ASP A 1 94 ? 13.967 -6.586 -11.598 1.00 52.94 94 ASP A N 1
ATOM 665 C CA . ASP A 1 94 ? 13.969 -7.566 -12.690 1.00 52.94 94 ASP A CA 1
ATOM 666 C C . ASP A 1 94 ? 12.812 -7.340 -13.703 1.00 52.94 94 ASP A C 1
ATOM 668 O O . ASP A 1 94 ? 12.522 -8.215 -14.519 1.00 52.94 94 ASP A O 1
ATOM 672 N N . MET A 1 95 ? 12.087 -6.207 -13.650 1.00 57.81 95 MET A N 1
ATOM 673 C CA . MET A 1 95 ? 10.940 -5.928 -14.549 1.00 57.81 95 MET A CA 1
ATOM 674 C C . MET A 1 95 ? 11.274 -5.110 -15.804 1.00 57.81 95 MET A C 1
ATOM 676 O O . MET A 1 95 ? 10.428 -4.963 -16.695 1.00 57.81 95 MET A O 1
ATOM 680 N N . ASP A 1 96 ? 12.478 -4.576 -15.911 1.00 51.91 96 ASP A N 1
ATOM 681 C CA . ASP A 1 96 ? 13.036 -4.034 -17.137 1.00 51.91 96 ASP A CA 1
ATOM 682 C C . ASP A 1 96 ? 13.420 -5.215 -18.022 1.00 51.91 96 ASP A C 1
ATOM 684 O O . ASP A 1 96 ? 14.517 -5.743 -17.935 1.00 51.91 96 ASP A O 1
ATOM 688 N N . GLY A 1 97 ? 12.465 -5.669 -18.839 1.00 52.78 97 GLY A N 1
ATOM 689 C CA . GLY A 1 97 ? 12.658 -6.730 -19.826 1.00 52.78 97 GLY A CA 1
ATOM 690 C C . GLY A 1 97 ? 13.736 -6.393 -20.863 1.00 52.78 97 GLY A C 1
ATOM 691 O O . GLY A 1 97 ? 13.411 -6.098 -22.015 1.00 52.78 97 GLY A O 1
ATOM 692 N N . SER A 1 98 ? 14.999 -6.464 -20.448 1.00 43.38 98 SER A N 1
ATOM 693 C CA . SER A 1 98 ? 16.213 -6.465 -21.256 1.00 43.38 98 SER A CA 1
ATOM 694 C C . SER A 1 98 ? 17.034 -7.716 -20.983 1.00 43.38 98 SER A C 1
ATOM 696 O O . SER A 1 98 ? 16.995 -8.248 -19.856 1.00 43.38 98 SER A O 1
#

Sequence (98 aa):
MNSRGYTVTSIAIAFMAVTLLSVPGFGGNAYAAGAGMSLSADANYMSGTISISGETDRTYDPVIIKISNSNGIHAVDQLDASDGSYSTTLGVQDMDGS

Foldseek 3Di:
DCVVVVVVVVVVVVVVVCVVVPPPDPPPCVVPPPAAKDKDWDQDPVQQKIKIKIFHPCQPDWDWDWDDDPVGTQDIDIHHADVRMDIDMDRSVPVPPD

Organism: NCBI:txid408172

pLDDT: mean 79.14, std 14.91, range [43.38, 94.88]

Radius of gyration: 22.4 Å; chains: 1; bounding box: 61×51×37 Å